Protein AF-A0A645FAG1-F1 (afdb_monomer)

pLDDT: mean 75.35, std 17.8, range [45.06, 93.94]

Radius of gyration: 15.8 Å; Cα contacts (8 Å, |Δi|>4): 70; chains: 1; bounding box: 32×21×43 Å

Solvent-accessible surface area (backbone atoms only — not comparable to full-atom values): 4474 Å² total; per-residue (Å²): 133,88,56,51,13,76,84,78,69,44,73,73,73,73,46,42,79,40,52,53,92,78,42,53,93,93,44,81,61,44,37,38,25,61,69,57,50,51,50,50,46,53,53,47,49,58,52,51,56,60,62,54,46,41,45,102,85,69,43,71,52,88,50,93,80,71,65,87,83,82,118

Mean predicted aligned error: 11.03 Å

Structure (mmCIF, N/CA/C/O backbone):
data_AF-A0A645FAG1-F1
#
_entry.id   AF-A0A645FAG1-F1
#
loop_
_atom_site.group_PDB
_atom_site.id
_atom_site.type_symbol
_atom_site.label_atom_id
_atom_site.label_alt_id
_atom_site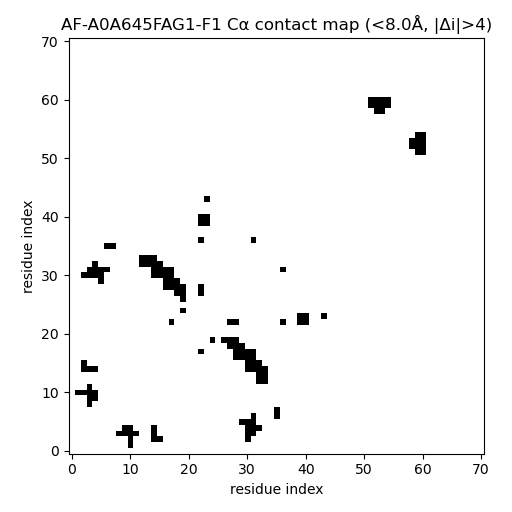.label_comp_id
_atom_site.label_asym_id
_atom_site.label_entity_id
_atom_sit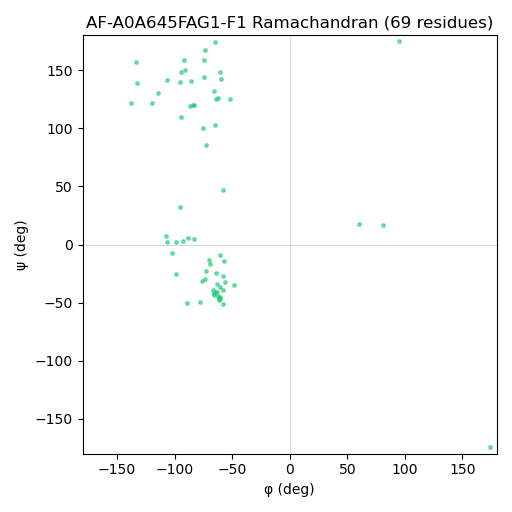e.label_seq_id
_atom_site.pdbx_PDB_ins_code
_atom_site.Cartn_x
_atom_site.Cartn_y
_atom_site.Cartn_z
_atom_site.occupancy
_atom_site.B_iso_or_equiv
_atom_site.auth_seq_id
_atom_site.auth_comp_id
_atom_site.auth_asym_id
_atom_site.auth_atom_id
_atom_site.pdbx_PDB_model_num
ATOM 1 N N . MET A 1 1 ? -15.897 -3.871 17.057 1.00 55.47 1 MET A N 1
ATOM 2 C CA . MET A 1 1 ? -14.499 -3.437 17.266 1.00 55.47 1 MET A CA 1
ATOM 3 C C . MET A 1 1 ? -14.195 -2.397 16.204 1.00 55.47 1 MET A C 1
ATOM 5 O O . MET A 1 1 ? -14.558 -2.631 15.061 1.00 55.47 1 MET A O 1
ATOM 9 N N . ARG A 1 2 ? -13.647 -1.231 16.565 1.00 64.00 2 ARG A N 1
ATOM 10 C CA . ARG A 1 2 ? -13.105 -0.305 15.562 1.00 64.00 2 ARG A CA 1
ATOM 11 C C . ARG A 1 2 ? -11.691 -0.770 15.261 1.00 64.00 2 ARG A C 1
ATOM 13 O O . ARG A 1 2 ? -10.895 -0.907 16.185 1.00 64.00 2 ARG A O 1
ATOM 20 N N . HIS A 1 3 ? -11.433 -1.101 14.005 1.00 78.62 3 HIS A N 1
ATOM 21 C CA . HIS A 1 3 ? -10.100 -1.468 13.561 1.00 78.62 3 HIS A CA 1
ATOM 22 C C . HIS A 1 3 ? -9.344 -0.197 13.197 1.00 78.62 3 HIS A C 1
ATOM 24 O O . HIS A 1 3 ? -9.921 0.741 12.650 1.00 78.62 3 HIS A O 1
ATOM 30 N N . ARG A 1 4 ? -8.063 -0.162 13.547 1.00 89.81 4 ARG A N 1
ATOM 31 C CA . ARG A 1 4 ? -7.177 0.953 13.243 1.00 89.81 4 ARG A CA 1
ATOM 32 C C . ARG A 1 4 ? -6.417 0.643 11.964 1.00 89.81 4 ARG A C 1
ATOM 34 O O . ARG A 1 4 ? -5.986 -0.492 11.778 1.00 89.81 4 ARG A O 1
ATOM 41 N N . CYS A 1 5 ? -6.245 1.638 11.103 1.00 91.56 5 CYS A N 1
ATOM 42 C CA . CYS A 1 5 ? -5.411 1.483 9.921 1.00 91.56 5 CYS A CA 1
ATOM 43 C C . CYS A 1 5 ? -3.952 1.244 10.339 1.00 91.56 5 CYS A C 1
ATOM 45 O O . CYS A 1 5 ? -3.366 2.069 11.035 1.00 91.56 5 CYS A O 1
ATOM 47 N N . GLU A 1 6 ? -3.335 0.162 9.879 1.00 91.56 6 GLU A N 1
ATOM 48 C CA . GLU A 1 6 ? -1.942 -0.179 10.200 1.00 91.56 6 GLU A CA 1
ATOM 49 C C . GLU A 1 6 ? -0.931 0.777 9.549 1.00 91.56 6 GLU A C 1
ATOM 51 O O . GLU A 1 6 ? 0.219 0.861 9.976 1.00 91.56 6 GLU A O 1
ATOM 56 N N . LYS A 1 7 ? -1.360 1.541 8.534 1.00 89.69 7 LYS A N 1
ATOM 57 C CA . LYS A 1 7 ? -0.504 2.489 7.813 1.00 89.69 7 LYS A CA 1
ATOM 58 C C . LYS A 1 7 ? -0.487 3.888 8.425 1.00 89.69 7 LYS A C 1
ATOM 60 O O . LYS A 1 7 ? 0.590 4.446 8.612 1.00 89.69 7 LYS A O 1
ATOM 65 N N . CYS A 1 8 ? -1.659 4.470 8.682 1.00 91.31 8 CYS A N 1
ATOM 66 C CA . CYS A 1 8 ? -1.773 5.828 9.228 1.00 91.31 8 CYS A CA 1
ATOM 67 C C . CYS A 1 8 ? -2.089 5.859 10.725 1.00 91.31 8 CYS A C 1
ATOM 69 O O . CYS A 1 8 ? -2.056 6.930 11.317 1.00 91.31 8 CYS A O 1
ATOM 71 N N . ASN A 1 9 ? -2.366 4.705 11.344 1.00 89.06 9 ASN A N 1
ATOM 72 C CA . ASN A 1 9 ? -2.710 4.585 12.762 1.00 89.06 9 ASN A CA 1
ATOM 73 C C . ASN A 1 9 ? -3.982 5.376 13.152 1.00 89.06 9 ASN A C 1
ATOM 75 O O . ASN A 1 9 ? -4.230 5.602 14.334 1.00 89.06 9 ASN A O 1
ATOM 79 N N . GLU A 1 10 ? -4.799 5.758 12.167 1.00 85.19 10 GLU A N 1
ATOM 80 C CA . GLU A 1 10 ? -6.081 6.430 12.368 1.00 85.19 10 GLU A CA 1
ATOM 81 C C . GLU A 1 10 ? -7.229 5.422 12.474 1.00 85.19 10 GLU A C 1
ATOM 83 O O . GLU A 1 10 ? -7.203 4.330 11.895 1.00 85.19 10 GLU A O 1
ATOM 88 N N . GLU A 1 11 ? -8.253 5.812 13.228 1.00 78.44 11 GLU A N 1
ATOM 89 C CA . GLU A 1 11 ? -9.456 5.013 13.513 1.00 78.44 11 GLU A CA 1
ATOM 90 C C . GLU A 1 11 ? -10.692 5.546 12.767 1.00 78.44 11 GLU A C 1
ATOM 92 O O . GLU A 1 11 ? -11.819 5.109 13.013 1.00 78.44 11 GLU A O 1
ATOM 97 N N . TRP A 1 12 ? -10.478 6.523 11.881 1.00 69.56 12 TRP A N 1
ATOM 98 C CA . TRP A 1 12 ? -11.510 7.249 11.150 1.00 69.56 12 TRP A CA 1
ATOM 99 C C . TRP A 1 12 ? -11.538 6.802 9.684 1.00 69.56 12 TRP A C 1
ATOM 101 O O . TRP A 1 12 ? -10.494 6.578 9.073 1.00 69.56 12 TRP A O 1
ATOM 111 N N . GLY A 1 13 ? -12.743 6.694 9.122 1.00 69.00 13 GLY A N 1
ATOM 112 C CA . GLY A 1 13 ? -12.975 6.187 7.765 1.00 69.00 13 GLY A CA 1
ATOM 113 C C . GLY A 1 13 ? -13.303 4.690 7.718 1.00 69.00 13 GLY A C 1
ATOM 114 O O . GLY A 1 13 ? -13.299 3.999 8.738 1.00 69.00 13 GLY A O 1
ATOM 115 N N . GLU A 1 14 ? -13.623 4.185 6.524 1.00 84.81 14 GLU A N 1
ATOM 116 C CA . GLU A 1 14 ? -13.874 2.757 6.295 1.00 84.81 14 GLU A CA 1
ATOM 117 C C . GLU A 1 14 ? -12.561 1.967 6.341 1.00 84.81 14 GL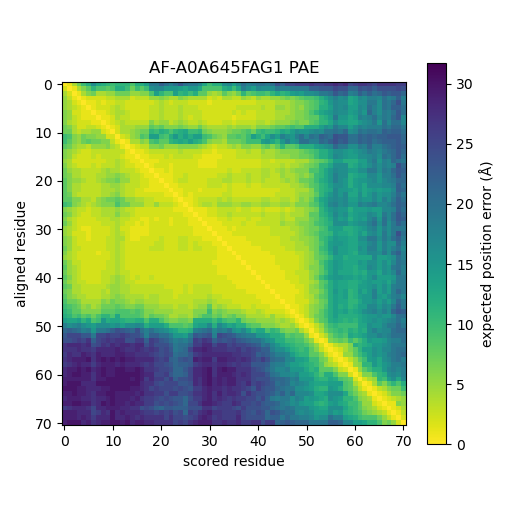U A C 1
ATOM 119 O O . GLU A 1 14 ? -11.896 1.723 5.331 1.00 84.81 14 GLU A O 1
ATOM 124 N N . VAL A 1 15 ? -12.166 1.583 7.556 1.00 91.06 15 VAL A N 1
ATOM 125 C CA . VAL A 1 15 ? -11.085 0.626 7.796 1.00 91.06 15 VAL A CA 1
ATOM 126 C C . VAL A 1 15 ? -11.651 -0.782 7.682 1.00 91.06 15 VAL A C 1
ATOM 128 O O . VAL A 1 15 ? -12.532 -1.181 8.444 1.00 91.06 15 VAL A O 1
ATOM 131 N N . SER A 1 16 ? -11.104 -1.555 6.754 1.00 91.00 16 SER A N 1
ATOM 132 C CA 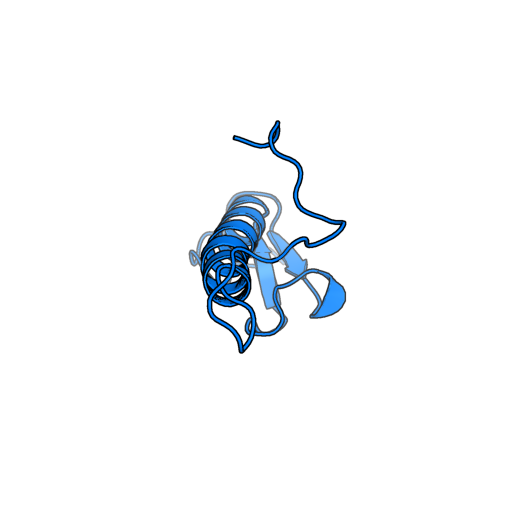. SER A 1 16 ? -11.428 -2.967 6.571 1.00 91.00 16 SER A CA 1
ATOM 133 C C . SER A 1 16 ? -10.151 -3.778 6.419 1.00 91.00 16 SER A C 1
ATOM 135 O O . SER A 1 16 ? -9.086 -3.244 6.094 1.00 91.00 16 SER A O 1
ATOM 137 N N . PHE A 1 17 ? -10.253 -5.071 6.709 1.00 91.88 17 PHE A N 1
ATOM 138 C CA . PHE A 1 17 ? -9.176 -6.001 6.420 1.00 91.88 17 PHE A CA 1
ATOM 139 C C . PHE A 1 17 ? -9.000 -6.101 4.902 1.00 91.88 17 PHE A C 1
ATOM 141 O O . PHE A 1 17 ? -9.987 -6.216 4.171 1.00 91.88 17 PHE A O 1
ATOM 148 N N . ARG A 1 18 ? -7.758 -6.002 4.433 1.00 91.94 18 ARG A N 1
ATOM 149 C CA . ARG A 1 18 ? -7.393 -6.141 3.025 1.00 91.94 18 ARG A CA 1
ATOM 150 C C . ARG A 1 18 ? -6.426 -7.310 2.899 1.00 91.94 18 ARG A C 1
ATOM 152 O O . ARG A 1 18 ? -5.370 -7.303 3.532 1.00 91.94 18 ARG A O 1
ATOM 159 N N . ASP A 1 19 ? -6.819 -8.282 2.090 1.00 92.62 19 ASP A N 1
ATOM 160 C CA . ASP A 1 19 ? -5.997 -9.425 1.713 1.00 92.62 19 ASP A CA 1
ATOM 161 C C . ASP A 1 19 ? -4.901 -9.034 0.716 1.00 92.62 19 ASP A C 1
ATOM 163 O O . ASP A 1 19 ? -4.922 -7.949 0.122 1.00 92.62 19 ASP A O 1
ATOM 167 N N . GLU A 1 20 ? -3.949 -9.945 0.528 1.00 89.75 20 GLU A N 1
ATOM 168 C CA . GLU A 1 20 ? -2.845 -9.806 -0.426 1.00 89.75 20 GLU A CA 1
ATOM 169 C C . GLU A 1 20 ? -3.328 -9.566 -1.864 1.00 89.75 20 GLU A C 1
ATOM 171 O O . GLU A 1 20 ? -2.724 -8.772 -2.571 1.00 89.75 20 GLU A O 1
ATOM 176 N N . ASP A 1 21 ? -4.484 -10.117 -2.252 1.00 87.50 21 ASP A N 1
ATOM 177 C CA . ASP A 1 21 ? -5.083 -9.922 -3.583 1.00 87.50 21 ASP A CA 1
ATOM 178 C C . ASP A 1 21 ? -5.493 -8.466 -3.873 1.00 87.50 21 ASP A C 1
ATOM 180 O O . ASP A 1 21 ? -5.638 -8.048 -5.023 1.00 87.50 21 ASP A O 1
ATOM 184 N N . VAL A 1 22 ? -5.751 -7.680 -2.825 1.00 87.56 22 VAL A N 1
ATOM 185 C CA . VAL A 1 22 ? -6.200 -6.284 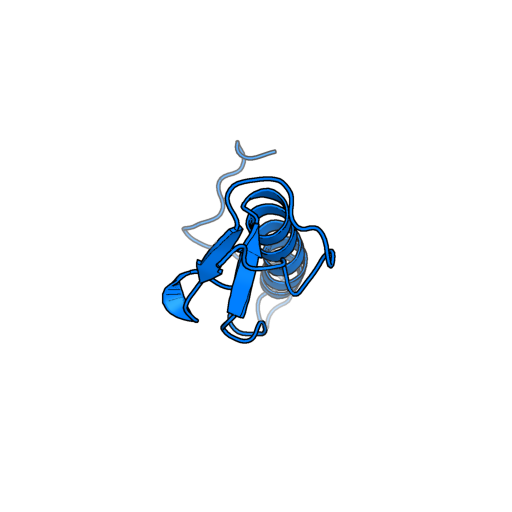-2.946 1.00 87.56 22 VAL A CA 1
ATOM 186 C C . VAL A 1 22 ? -5.033 -5.315 -2.775 1.00 87.56 22 VAL A C 1
ATOM 188 O O . VAL A 1 22 ? -5.103 -4.171 -3.245 1.00 87.56 22 VAL A O 1
ATOM 191 N N . LEU A 1 23 ? -3.991 -5.750 -2.073 1.00 90.75 23 LEU A N 1
ATOM 192 C CA . LEU A 1 23 ? -2.808 -4.975 -1.755 1.00 90.75 23 LEU A CA 1
ATOM 193 C C . LEU A 1 23 ? -1.725 -5.169 -2.824 1.00 90.75 23 LEU A C 1
ATOM 195 O O . LEU A 1 23 ? -1.736 -6.140 -3.569 1.00 90.75 23 LEU A O 1
ATOM 199 N N . PRO A 1 24 ? -0.774 -4.235 -2.927 1.00 88.31 24 PRO A N 1
ATOM 200 C CA . PRO A 1 24 ? 0.437 -4.486 -3.695 1.00 88.31 24 PRO A CA 1
ATOM 201 C C . PRO A 1 24 ? 1.228 -5.684 -3.141 1.00 88.31 24 PRO A C 1
ATOM 203 O O . PRO A 1 24 ? 1.266 -5.869 -1.926 1.00 88.31 24 PRO A O 1
ATOM 206 N N . GLU A 1 25 ? 1.933 -6.419 -4.009 1.00 82.44 25 GLU A N 1
ATOM 207 C CA . GLU A 1 25 ? 2.739 -7.616 -3.674 1.00 82.44 25 GLU A CA 1
ATOM 208 C C . GLU A 1 25 ? 3.676 -7.420 -2.466 1.00 82.44 25 GLU A C 1
ATOM 210 O O . GLU A 1 25 ? 3.914 -8.329 -1.673 1.00 82.44 25 GLU A O 1
ATOM 215 N N . ASN A 1 26 ? 4.221 -6.216 -2.306 1.00 83.62 26 ASN A N 1
ATOM 216 C CA . ASN A 1 26 ? 5.182 -5.890 -1.257 1.00 83.62 26 ASN A CA 1
ATOM 217 C C . ASN A 1 26 ? 4.536 -5.423 0.061 1.00 83.62 26 ASN A C 1
ATOM 219 O O . ASN A 1 26 ? 5.246 -4.997 0.979 1.00 83.62 26 ASN A O 1
ATOM 223 N N . VAL A 1 27 ? 3.208 -5.470 0.173 1.00 89.69 27 VAL A N 1
ATOM 224 C CA . VAL A 1 27 ? 2.455 -5.016 1.343 1.00 89.69 27 VAL A CA 1
ATOM 225 C C . VAL A 1 27 ? 1.772 -6.201 2.013 1.00 89.69 27 VAL A C 1
ATOM 227 O O . VAL A 1 27 ? 1.073 -6.984 1.383 1.00 89.69 27 VAL A O 1
ATOM 230 N N . LYS A 1 28 ? 1.949 -6.317 3.331 1.00 92.31 28 LYS A N 1
ATOM 231 C CA . LYS A 1 28 ? 1.343 -7.401 4.109 1.00 92.31 28 LYS A CA 1
ATOM 232 C C . LYS A 1 28 ? -0.163 -7.184 4.304 1.00 92.31 28 LYS A C 1
ATOM 234 O O . LYS A 1 28 ? -0.565 -6.038 4.541 1.00 92.31 28 LYS A O 1
ATOM 239 N N . PRO A 1 29 ? -0.967 -8.263 4.294 1.00 93.94 29 PRO A N 1
ATOM 240 C CA . PRO A 1 29 ? -2.387 -8.196 4.614 1.00 93.94 29 PRO A CA 1
ATOM 241 C C . PRO A 1 29 ? -2.608 -7.675 6.033 1.00 93.94 29 PRO A C 1
ATOM 243 O O . PRO A 1 29 ? -1.833 -7.967 6.946 1.00 93.94 29 PRO A O 1
ATOM 246 N N . GLY A 1 30 ? -3.656 -6.875 6.202 1.00 93.75 30 GLY A N 1
ATOM 247 C CA . GLY A 1 30 ? -3.893 -6.122 7.430 1.00 93.75 30 GLY A CA 1
ATOM 248 C C . GLY A 1 30 ? -5.077 -5.171 7.316 1.00 93.75 30 GLY A C 1
ATOM 249 O O . GLY A 1 30 ? -5.803 -5.159 6.319 1.00 93.75 30 GLY A O 1
ATOM 250 N N . TYR A 1 31 ? -5.294 -4.365 8.350 1.00 92.88 31 TYR A N 1
ATOM 251 C CA . TYR A 1 31 ? -6.373 -3.377 8.353 1.00 92.88 31 TYR A CA 1
ATOM 252 C C . TYR A 1 31 ? -5.925 -2.067 7.714 1.00 92.88 31 TYR A C 1
ATOM 254 O O . TYR A 1 31 ? -5.034 -1.385 8.223 1.00 92.88 31 TYR A O 1
ATOM 262 N N . TYR A 1 32 ? -6.587 -1.671 6.628 1.00 92.75 32 TYR A N 1
ATOM 263 C CA . TYR A 1 32 ? -6.265 -0.446 5.899 1.00 92.75 32 TYR A CA 1
ATOM 264 C C . TYR A 1 32 ? -7.523 0.368 5.602 1.00 92.75 32 TYR A C 1
ATOM 266 O O . TYR A 1 32 ? -8.561 -0.176 5.213 1.00 92.75 32 TYR A O 1
ATOM 274 N N . CYS A 1 33 ? -7.421 1.689 5.759 1.00 92.88 33 CYS A N 1
ATOM 275 C CA . CYS A 1 33 ? -8.427 2.606 5.229 1.00 92.88 33 CYS A CA 1
ATOM 276 C C . CYS A 1 33 ? -8.291 2.742 3.706 1.00 92.88 33 CYS A C 1
ATOM 278 O O . CYS A 1 33 ? -7.224 2.494 3.134 1.00 92.88 33 CYS A O 1
ATOM 280 N N . GLU A 1 34 ? -9.369 3.169 3.049 1.00 90.75 34 GLU A N 1
ATOM 281 C CA . GLU A 1 34 ? -9.391 3.345 1.592 1.00 90.75 34 GLU A CA 1
ATOM 282 C C . GLU A 1 34 ? -8.330 4.323 1.081 1.00 90.75 34 GLU A C 1
ATOM 284 O O . GLU A 1 34 ? -7.693 4.063 0.061 1.00 90.75 34 GLU A O 1
ATOM 289 N N . ASP A 1 35 ? -8.091 5.415 1.806 1.00 91.81 35 ASP A N 1
ATOM 290 C CA . ASP A 1 35 ? -7.103 6.422 1.411 1.00 91.81 35 ASP A CA 1
ATOM 291 C C . ASP A 1 35 ? -5.679 5.862 1.451 1.00 91.81 35 ASP A C 1
ATOM 293 O O . ASP A 1 35 ? -4.893 6.065 0.524 1.00 91.81 35 ASP A O 1
ATOM 297 N N . CYS A 1 36 ? -5.354 5.083 2.489 1.00 92.12 36 CYS A N 1
ATOM 298 C CA . CYS A 1 36 ? -4.063 4.406 2.574 1.00 92.12 36 CYS A CA 1
ATOM 299 C C . CYS A 1 36 ? -3.919 3.336 1.494 1.00 92.12 36 CYS A C 1
ATOM 301 O O . CYS A 1 36 ? -2.842 3.213 0.916 1.00 92.12 36 CYS A O 1
ATOM 303 N N . LEU A 1 37 ? -4.984 2.593 1.185 1.00 91.12 37 LEU A N 1
ATOM 304 C CA . LEU A 1 37 ? -4.972 1.612 0.103 1.00 91.12 37 LEU A CA 1
ATOM 305 C C . LEU A 1 37 ? -4.688 2.277 -1.253 1.00 91.12 37 LEU A C 1
ATOM 307 O O . LEU A 1 37 ? -3.827 1.808 -1.996 1.00 91.12 37 LEU A O 1
ATOM 311 N N . LYS A 1 38 ? -5.361 3.391 -1.565 1.00 90.44 38 LYS A N 1
ATOM 312 C CA . LYS A 1 38 ? -5.118 4.168 -2.792 1.00 90.44 38 LYS A CA 1
ATOM 313 C C . LYS A 1 38 ? -3.682 4.683 -2.856 1.00 90.44 38 LYS A C 1
ATOM 315 O O . LYS A 1 38 ? -3.028 4.535 -3.884 1.00 90.44 38 LYS A O 1
ATOM 320 N N . ALA A 1 39 ? -3.171 5.232 -1.755 1.00 91.69 39 ALA A N 1
ATOM 321 C CA . ALA A 1 39 ? -1.797 5.721 -1.681 1.00 91.69 39 ALA A CA 1
ATOM 322 C C . ALA A 1 39 ? -0.762 4.599 -1.867 1.00 91.69 39 ALA A C 1
ATOM 324 O O . ALA A 1 39 ? 0.222 4.789 -2.580 1.00 91.69 39 ALA A O 1
ATOM 325 N N . LEU A 1 40 ? -0.990 3.424 -1.268 1.00 90.25 40 LEU A N 1
ATOM 326 C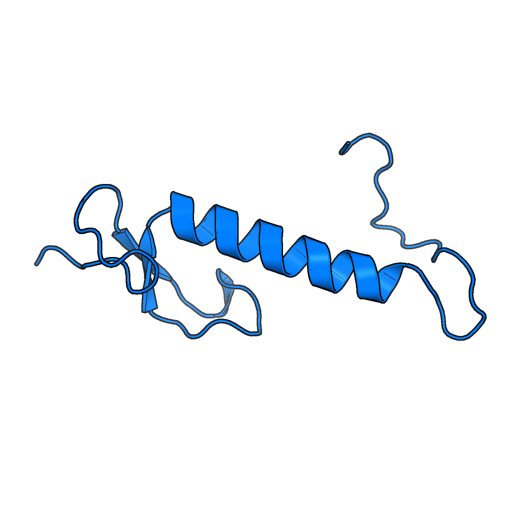 CA . LEU A 1 40 ? -0.135 2.245 -1.438 1.00 90.25 40 LEU A CA 1
ATOM 327 C C . LEU A 1 40 ? -0.104 1.787 -2.898 1.00 90.25 40 LEU A C 1
ATOM 329 O O . LEU A 1 40 ? 0.979 1.582 -3.440 1.00 90.25 40 LEU A O 1
ATOM 333 N N . LYS A 1 41 ? -1.267 1.699 -3.553 1.00 87.38 41 LYS A N 1
ATOM 334 C CA . LYS A 1 41 ? -1.361 1.349 -4.978 1.00 87.38 41 LYS A CA 1
ATOM 335 C C . LYS A 1 41 ? -0.659 2.366 -5.872 1.00 87.38 41 LYS A C 1
ATOM 337 O O . LYS A 1 41 ? 0.100 1.971 -6.746 1.00 87.38 41 LYS A O 1
ATOM 342 N N . ALA A 1 42 ? -0.850 3.661 -5.625 1.00 88.00 42 ALA A N 1
ATOM 343 C CA . ALA A 1 42 ? -0.197 4.709 -6.406 1.00 88.00 42 ALA A CA 1
ATOM 344 C C . ALA A 1 42 ? 1.333 4.689 -6.239 1.00 88.00 42 ALA A C 1
ATOM 346 O O . ALA A 1 42 ? 2.072 4.844 -7.210 1.00 88.00 42 ALA A O 1
ATOM 347 N N . ALA A 1 43 ? 1.820 4.469 -5.013 1.00 88.12 43 ALA A N 1
ATOM 348 C CA . ALA A 1 43 ? 3.248 4.353 -4.734 1.00 88.12 43 ALA A CA 1
ATOM 349 C C . ALA A 1 43 ? 3.863 3.111 -5.391 1.00 88.12 43 ALA A C 1
ATOM 351 O O . ALA A 1 43 ? 4.933 3.213 -5.986 1.00 88.12 43 ALA A O 1
ATOM 352 N N . TRP A 1 44 ? 3.179 1.965 -5.316 1.00 86.06 44 TRP A N 1
ATOM 353 C CA . TRP A 1 44 ? 3.602 0.744 -5.997 1.00 86.06 44 TRP A CA 1
ATOM 354 C C . TRP A 1 44 ? 3.630 0.938 -7.511 1.00 86.06 44 TRP A C 1
ATOM 356 O O . TRP A 1 44 ? 4.659 0.688 -8.126 1.00 86.06 44 TRP A O 1
ATOM 366 N N . TRP A 1 45 ? 2.571 1.507 -8.097 1.00 80.12 45 TRP A N 1
ATOM 367 C CA . TRP A 1 45 ? 2.515 1.762 -9.535 1.00 80.12 45 TRP A CA 1
ATOM 368 C C . TRP A 1 45 ? 3.628 2.694 -10.005 1.00 80.12 45 TRP A C 1
ATOM 370 O O . TRP A 1 45 ? 4.198 2.482 -11.066 1.00 80.12 45 TRP A O 1
ATOM 380 N N . LYS A 1 46 ? 4.014 3.697 -9.210 1.00 84.12 46 LYS A N 1
ATOM 381 C CA . LYS A 1 46 ? 5.160 4.564 -9.522 1.00 84.12 46 LYS A CA 1
ATOM 382 C C . LYS A 1 46 ? 6.492 3.802 -9.573 1.00 84.12 46 LYS A C 1
ATOM 384 O O . LYS A 1 46 ? 7.369 4.173 -10.346 1.00 84.12 46 LYS A O 1
ATOM 389 N N . ILE A 1 47 ? 6.656 2.775 -8.740 1.00 79.50 47 ILE A N 1
ATOM 390 C CA . ILE A 1 47 ? 7.859 1.934 -8.714 1.00 79.50 47 ILE A CA 1
ATOM 391 C C . ILE A 1 47 ? 7.816 0.931 -9.870 1.00 79.50 47 ILE A C 1
ATOM 393 O O . ILE A 1 47 ? 8.760 0.877 -10.652 1.00 79.50 47 ILE A O 1
ATOM 397 N N . GLU A 1 48 ? 6.710 0.212 -10.038 1.00 74.94 48 GLU A N 1
ATOM 398 C CA . GLU A 1 48 ? 6.514 -0.734 -11.141 1.00 74.94 48 GLU A CA 1
ATOM 399 C C . GLU A 1 48 ? 6.650 -0.055 -12.499 1.00 74.94 48 GLU A C 1
ATOM 401 O O . GLU A 1 48 ? 7.462 -0.462 -13.321 1.00 74.94 48 GLU A O 1
ATOM 406 N N . SER A 1 49 ? 5.935 1.050 -12.720 1.00 71.44 49 SER A N 1
ATOM 407 C CA . SER A 1 49 ? 6.043 1.816 -13.965 1.00 71.44 49 SER A CA 1
ATOM 408 C C . SER A 1 49 ? 7.459 2.303 -14.232 1.00 71.44 49 SER A C 1
ATOM 410 O O . SER A 1 49 ? 7.792 2.451 -15.397 1.00 71.44 49 SER A O 1
ATOM 412 N N . SER A 1 50 ? 8.292 2.508 -13.200 1.00 68.06 50 SER A N 1
ATOM 413 C CA . SER A 1 50 ? 9.715 2.826 -13.364 1.00 68.06 50 SER A CA 1
ATOM 414 C C . SER A 1 50 ? 10.563 1.623 -13.796 1.00 68.06 50 SER A C 1
ATOM 416 O O . SER A 1 50 ? 11.546 1.798 -14.513 1.00 68.06 50 SER A O 1
ATOM 418 N N . ALA A 1 51 ? 10.158 0.410 -13.409 1.00 61.03 51 ALA A N 1
ATOM 419 C CA . ALA A 1 51 ? 10.771 -0.845 -13.831 1.00 61.03 51 ALA A CA 1
ATOM 420 C C . ALA A 1 51 ? 10.374 -1.232 -15.269 1.00 61.03 51 ALA A C 1
ATOM 422 O O . ALA A 1 51 ? 11.201 -1.777 -15.991 1.00 61.03 51 ALA A O 1
ATOM 423 N N . TYR A 1 52 ? 9.166 -0.873 -15.722 1.00 53.50 52 TYR A N 1
ATOM 424 C CA . TYR A 1 52 ? 8.706 -1.074 -17.107 1.00 53.50 52 TYR A CA 1
ATOM 425 C C . TYR A 1 52 ? 9.160 0.018 -18.099 1.00 53.50 52 TYR A C 1
ATOM 427 O O . TYR A 1 52 ? 8.753 -0.007 -19.259 1.00 53.50 52 TYR A O 1
ATOM 435 N N . ILE A 1 53 ? 9.989 0.994 -17.693 1.00 52.56 53 ILE A N 1
ATOM 436 C CA . ILE A 1 53 ? 10.457 2.057 -18.613 1.00 52.56 53 ILE A CA 1
ATOM 437 C C . ILE A 1 53 ? 11.475 1.524 -19.621 1.00 52.56 53 ILE A C 1
ATOM 439 O O . ILE A 1 53 ? 11.624 2.124 -20.680 1.00 52.56 53 ILE A O 1
ATOM 443 N N . PHE A 1 54 ? 12.161 0.420 -19.338 1.00 51.66 54 PHE A N 1
ATOM 444 C CA . PHE A 1 54 ? 13.205 -0.085 -20.219 1.00 51.66 54 PHE A CA 1
ATOM 445 C C . PHE A 1 54 ? 13.104 -1.604 -20.331 1.00 51.66 54 PHE A C 1
ATOM 447 O O . PHE A 1 54 ? 13.174 -2.307 -19.324 1.00 51.66 54 PHE A O 1
ATOM 454 N N . ASP A 1 55 ? 12.939 -2.110 -21.553 1.00 52.47 55 ASP A N 1
ATOM 455 C CA . ASP A 1 55 ? 13.236 -3.512 -21.842 1.00 52.47 55 ASP A CA 1
ATOM 456 C C . ASP A 1 55 ? 14.747 -3.792 -21.657 1.00 52.47 55 ASP A C 1
ATOM 458 O O . ASP A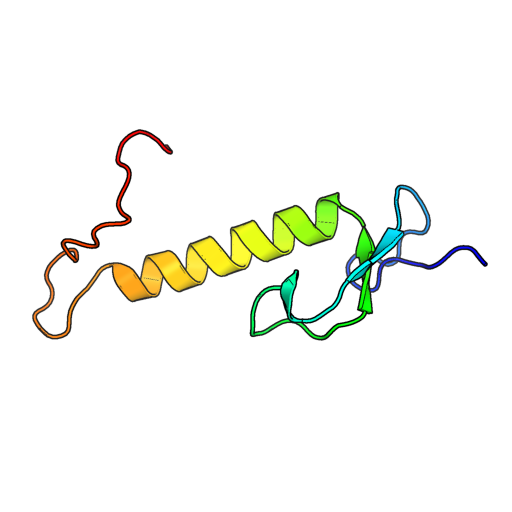 1 55 ? 15.552 -2.884 -21.422 1.00 52.47 55 ASP A O 1
ATOM 462 N N . ASN A 1 56 ? 15.160 -5.061 -21.763 1.00 48.00 56 ASN A N 1
ATOM 463 C CA . ASN A 1 56 ? 16.578 -5.453 -21.670 1.00 48.00 56 ASN A CA 1
A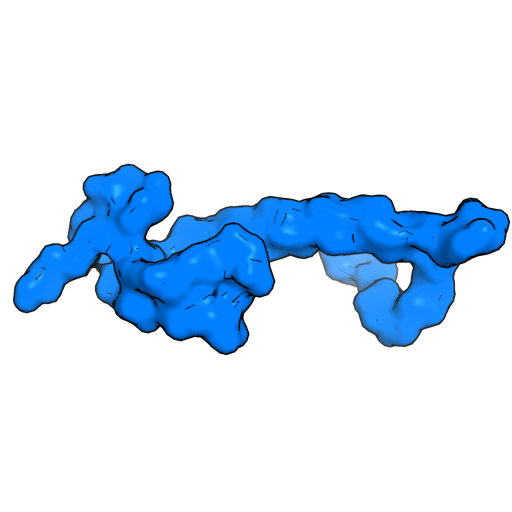TOM 464 C C . ASN A 1 56 ? 17.474 -4.809 -22.752 1.00 48.00 56 ASN A C 1
ATOM 466 O O . ASN A 1 56 ? 18.698 -4.910 -22.651 1.00 48.00 56 ASN A O 1
ATOM 470 N N . ASP A 1 57 ? 16.881 -4.143 -23.746 1.00 54.44 57 ASP A N 1
ATOM 471 C CA . ASP A 1 57 ? 17.550 -3.446 -24.841 1.00 54.44 57 ASP A CA 1
ATOM 472 C C . ASP A 1 57 ? 17.493 -1.905 -24.694 1.00 54.44 57 ASP A C 1
ATOM 474 O O . ASP A 1 57 ? 18.036 -1.181 -25.532 1.00 54.44 57 ASP A O 1
ATOM 478 N N . GLY A 1 58 ? 16.912 -1.377 -23.607 1.00 51.75 58 GLY A N 1
ATOM 479 C CA . GLY A 1 58 ? 16.874 0.055 -23.295 1.00 51.75 58 GLY A CA 1
ATOM 480 C C . GLY A 1 58 ? 15.798 0.864 -24.029 1.00 51.75 58 GLY A C 1
ATOM 481 O O . GLY A 1 58 ? 15.885 2.095 -24.052 1.00 51.75 58 GLY A O 1
ATOM 482 N N . ASN A 1 59 ? 14.781 0.223 -24.608 1.00 49.44 59 ASN A N 1
ATOM 483 C CA . ASN A 1 59 ? 13.643 0.894 -25.237 1.00 49.44 59 ASN A CA 1
ATOM 484 C C . ASN A 1 59 ? 12.466 1.043 -24.264 1.00 49.44 59 ASN A C 1
ATOM 486 O O . ASN A 1 59 ? 12.236 0.186 -23.410 1.00 49.44 59 ASN A O 1
ATOM 490 N N . ARG A 1 60 ? 11.689 2.127 -24.427 1.00 48.84 60 ARG A N 1
ATOM 491 C CA . ARG A 1 60 ? 10.414 2.317 -23.719 1.00 48.84 60 ARG A CA 1
ATOM 492 C C . ARG A 1 60 ? 9.452 1.237 -24.188 1.00 48.84 60 ARG A C 1
ATOM 494 O O . ARG A 1 60 ? 8.958 1.334 -25.308 1.00 48.84 60 ARG A O 1
ATOM 501 N N . ALA A 1 61 ? 9.266 0.224 -23.346 1.00 45.62 61 ALA A N 1
ATOM 502 C CA . ALA A 1 61 ? 8.535 -0.981 -23.685 1.00 45.62 61 ALA A CA 1
ATOM 503 C C . ALA A 1 61 ? 7.155 -0.628 -24.257 1.00 45.62 61 ALA A C 1
ATOM 505 O O . ALA A 1 61 ? 6.360 0.091 -23.653 1.00 45.62 61 ALA A O 1
ATOM 506 N N . ASP A 1 62 ? 6.909 -1.159 -25.441 1.00 46.53 62 ASP A N 1
ATOM 507 C CA . ASP A 1 62 ? 5.653 -1.396 -26.136 1.00 46.53 62 ASP A CA 1
ATOM 508 C C . ASP A 1 62 ? 4.700 -2.294 -25.323 1.00 46.53 62 ASP A C 1
ATOM 510 O O . ASP A 1 62 ? 4.107 -3.243 -25.838 1.00 46.53 62 ASP A O 1
ATOM 514 N N . SER A 1 63 ? 4.530 -2.000 -24.029 1.00 48.09 63 SER A N 1
ATOM 515 C CA . SER A 1 63 ? 3.557 -2.695 -23.204 1.00 48.09 63 SER A CA 1
ATOM 516 C C . SER A 1 63 ? 2.159 -2.439 -23.764 1.00 48.09 63 SER A C 1
ATOM 518 O O . SER A 1 63 ?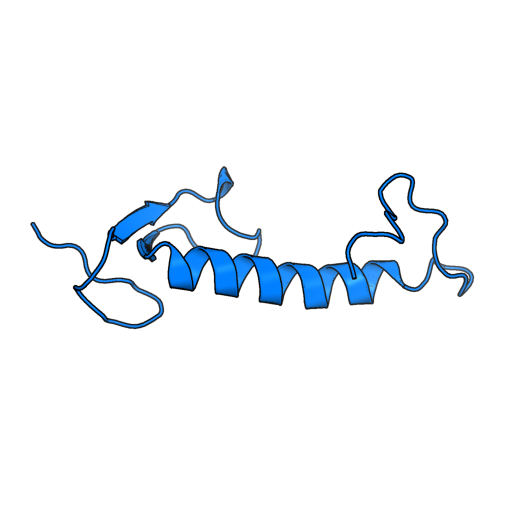 1.728 -1.301 -23.954 1.00 48.09 63 SER A O 1
ATOM 520 N N . LEU A 1 64 ? 1.433 -3.527 -24.025 1.00 47.38 64 LEU A N 1
ATOM 521 C CA . LEU A 1 64 ? 0.026 -3.512 -24.447 1.00 47.38 64 LEU A CA 1
ATOM 522 C C . LEU A 1 64 ? -0.892 -2.773 -23.452 1.00 47.38 64 LEU A C 1
ATOM 524 O O . LEU A 1 64 ? -2.014 -2.425 -23.810 1.00 47.38 64 LEU A O 1
ATOM 528 N N . ASP A 1 65 ? -0.395 -2.511 -22.239 1.00 45.25 65 ASP A N 1
ATOM 529 C CA . ASP A 1 65 ? -1.074 -1.809 -21.149 1.00 45.25 65 ASP A CA 1
ATOM 530 C C . ASP A 1 65 ? -0.680 -0.319 -21.029 1.00 45.25 65 ASP A C 1
ATOM 532 O O . ASP A 1 65 ? -1.130 0.368 -20.109 1.00 45.25 65 ASP A O 1
ATOM 536 N N . PHE A 1 66 ? 0.172 0.211 -21.920 1.00 50.75 66 PHE A N 1
ATOM 537 C CA . PHE A 1 66 ? 0.487 1.640 -21.948 1.00 50.75 66 PHE A CA 1
ATOM 538 C C . PHE A 1 66 ? -0.679 2.437 -22.550 1.00 50.75 66 PHE A C 1
ATOM 540 O O . PHE A 1 66 ? -0.826 2.530 -23.769 1.00 50.75 66 PHE A O 1
ATOM 547 N N . ASP A 1 67 ? -1.491 3.041 -21.681 1.00 51.12 67 ASP A N 1
ATOM 548 C CA . ASP A 1 67 ? -2.517 4.015 -22.057 1.00 51.12 67 ASP A CA 1
ATOM 549 C C . ASP A 1 67 ? -1.957 5.451 -21.934 1.00 51.12 67 ASP A C 1
ATOM 551 O O . ASP A 1 67 ? -1.707 5.920 -20.815 1.00 51.12 67 ASP A O 1
ATOM 555 N N . PRO A 1 68 ? -1.723 6.159 -23.056 1.00 53.41 68 PRO A N 1
ATOM 556 C CA . PRO A 1 68 ? -1.186 7.517 -23.047 1.00 53.41 68 PRO A CA 1
ATOM 557 C C . PRO A 1 68 ? -2.164 8.573 -22.507 1.00 53.41 68 PRO A C 1
ATOM 559 O O . PRO A 1 68 ? -1.716 9.679 -22.203 1.00 53.41 68 PRO A O 1
ATOM 562 N N . ASP A 1 69 ? -3.452 8.256 -22.356 1.00 48.88 69 ASP A N 1
ATOM 563 C CA . ASP A 1 69 ? -4.489 9.202 -21.925 1.00 48.88 69 ASP A CA 1
ATOM 564 C C . ASP A 1 69 ? -4.723 9.193 -20.400 1.00 48.88 69 ASP A C 1
ATOM 566 O O . ASP A 1 69 ? -5.576 9.917 -19.887 1.00 48.88 69 ASP A O 1
ATOM 570 N N . ASN A 1 70 ? -3.941 8.408 -19.650 1.00 53.25 70 ASN A N 1
ATOM 571 C CA . ASN A 1 70 ? -4.045 8.262 -18.192 1.00 53.25 70 ASN A CA 1
ATOM 572 C C . ASN A 1 70 ? -3.072 9.185 -17.413 1.00 53.25 70 ASN A C 1
ATOM 574 O O . ASN A 1 70 ? -2.561 8.806 -16.354 1.00 53.25 70 ASN A O 1
ATOM 578 N N . TYR A 1 71 ? -2.788 10.377 -17.962 1.00 45.06 71 TYR A N 1
ATOM 579 C CA . TYR A 1 71 ? -1.921 11.422 -17.386 1.00 45.06 71 TYR A CA 1
ATOM 580 C C . TYR A 1 71 ? -2.696 12.652 -16.902 1.00 45.06 71 TYR A C 1
ATOM 582 O O . TYR A 1 71 ? -3.577 13.140 -17.642 1.00 45.06 71 TYR A O 1
#

Foldseek 3Di:
DQFAAPPPRDSDAPWDWDPCVQAPVPDHTDTHHPVVSVVRVVVVCVVVLVVQCQDVVGHRDPPPPDDPVPD

Organism: NCBI:txid1076179

Sequence (71 aa):
MRHRCEKCNEEWGEVSFRDEDVLPENVKPGYYCEDCLKALKAAWWKIESSAYIFDNDGNRADSLDFDPDNY

Secondary structure (DSSP, 8-state):
-PPPPTTT----S-EEEE-TTTS-TTS-SEEEEHHHHHHHHHHHHHHHHHHTT--TTSS----TT--TT--